Protein AF-A0A524QDT0-F1 (afdb_monomer_lite)

Sequence (179 aa):
MGIHFFDTEGRFHARPFVYARTSKRDPVTLRKLPVIDTQTRWPLRFFVRGDDYRFWGMWESDFHLFGVEGGYVHLFGTDILGRDLFSRTLYATRVSMSVAFVGVAAAFVLGAFIGGVAGYFGGWVDNFVMRLIEFIRSLPTLPLWLALSAALPRDWSSLQLYFAITLILAALGWTHLAR

Foldseek 3Di:
DEFDQAAPVRDGDPFTKAFDWDFDQDPPVRDTDIDTDSVDIWTKDAFDFADWDQDVVPDIDRTDGIATPPDGHQHPFADPVRHRPVVVVVVVVVLVVVLVVLLLVLLQVLLCVQLVVCVVVDDPSVVVLLVVLCVLVVDDPVVVLVVQLVPDDPPDDPVVSSVSSSVVSSVNSSSVRSD

pLDDT: mean 89.74, std 5.78, range [66.19, 97.12]

Secondary structure (DSSP, 8-state):
---EEE-TT--EEEEEEEEEEEEEEPTTT--EEEEEEEEEEEE-EEEEEEEEEEETTTEEEEEEEEEBTTB---TT-B-TT--BHHHHHHHHHHHHHHHHHHHHHHHHHHHHHHHHHHHHH-HHHHHHHHHHHHHHHHS-HHHHHHHHHHTS-TT--HHHHHHHHHHHHHHHHHHHH--

Structure (mmCIF, N/CA/C/O backbone):
data_AF-A0A524QDT0-F1
#
_entry.id   AF-A0A524QDT0-F1
#
loop_
_atom_site.group_PDB
_atom_site.id
_atom_site.type_symbol
_atom_site.label_atom_id
_atom_site.label_alt_id
_atom_site.label_comp_id
_atom_site.label_asym_id
_atom_site.label_entity_id
_atom_site.label_seq_id
_atom_site.pdbx_PDB_ins_code
_atom_site.Cartn_x
_atom_site.Cartn_y
_atom_site.Cartn_z
_atom_site.occupancy
_atom_site.B_iso_or_equiv
_atom_site.auth_seq_id
_atom_site.auth_comp_id
_atom_site.auth_asym_id
_atom_site.auth_atom_id
_atom_site.pdbx_PDB_model_num
ATOM 1 N N . MET A 1 1 ? 16.300 -2.647 -18.256 1.00 66.19 1 MET A N 1
ATOM 2 C CA . MET A 1 1 ? 15.536 -2.445 -19.501 1.00 66.19 1 MET A CA 1
ATOM 3 C C . MET A 1 1 ? 14.822 -1.134 -19.322 1.00 66.19 1 MET A C 1
ATOM 5 O O . MET A 1 1 ? 14.051 -1.036 -18.385 1.00 66.19 1 MET A O 1
ATOM 9 N N . GLY A 1 2 ? 15.186 -0.119 -20.089 1.00 72.75 2 GLY A N 1
ATOM 10 C CA . GLY A 1 2 ? 14.437 1.128 -20.150 1.00 72.75 2 GLY A CA 1
ATOM 11 C C . GLY A 1 2 ? 13.935 1.295 -21.572 1.00 72.75 2 GLY A C 1
ATOM 12 O O . GLY A 1 2 ? 14.527 0.742 -22.502 1.00 72.75 2 GLY A O 1
ATOM 13 N N . ILE A 1 3 ? 12.837 2.018 -21.735 1.00 84.56 3 ILE A N 1
ATOM 14 C CA . ILE A 1 3 ? 12.446 2.511 -23.050 1.00 84.56 3 ILE A CA 1
ATOM 15 C C . ILE A 1 3 ? 13.352 3.701 -23.366 1.00 84.56 3 ILE A C 1
ATOM 17 O O . ILE A 1 3 ? 13.452 4.631 -22.567 1.00 84.56 3 ILE A O 1
ATOM 21 N N . HIS A 1 4 ? 14.016 3.662 -24.517 1.00 85.69 4 HIS A N 1
ATOM 22 C CA . HIS A 1 4 ? 14.903 4.726 -24.967 1.00 85.69 4 HIS A CA 1
ATOM 23 C C . HIS A 1 4 ? 14.317 5.426 -26.194 1.00 85.69 4 HIS A C 1
ATOM 25 O O . HIS A 1 4 ? 13.801 4.784 -27.109 1.00 85.69 4 HIS A O 1
ATOM 31 N N . PHE A 1 5 ? 14.422 6.754 -26.200 1.00 86.69 5 PHE A N 1
ATOM 32 C CA . PHE A 1 5 ? 14.170 7.602 -27.371 1.00 86.69 5 PHE A CA 1
ATOM 33 C C . PHE A 1 5 ? 15.470 8.124 -27.985 1.00 86.69 5 PHE A C 1
ATOM 35 O O . PHE A 1 5 ? 15.500 8.468 -29.161 1.00 86.69 5 PHE A O 1
ATOM 42 N N . PHE A 1 6 ? 16.547 8.163 -27.199 1.00 87.69 6 PHE A N 1
ATOM 43 C CA . PHE A 1 6 ? 17.863 8.611 -27.630 1.00 87.69 6 PHE A CA 1
ATOM 44 C C . PHE A 1 6 ? 18.836 7.435 -27.658 1.00 87.69 6 PHE A C 1
ATOM 46 O O . PHE A 1 6 ? 18.882 6.623 -26.729 1.00 87.69 6 PHE A O 1
ATOM 53 N N . ASP A 1 7 ? 19.595 7.352 -28.744 1.00 84.75 7 ASP A N 1
ATOM 54 C CA . ASP A 1 7 ? 20.703 6.414 -28.912 1.00 84.75 7 ASP A CA 1
ATOM 55 C C . ASP A 1 7 ? 21.892 6.785 -28.007 1.00 84.75 7 ASP A C 1
ATOM 57 O O . ASP A 1 7 ? 21.976 7.912 -27.514 1.00 84.75 7 ASP A O 1
ATOM 61 N N . THR A 1 8 ? 22.863 5.883 -27.835 1.00 83.62 8 THR A N 1
ATOM 62 C CA . THR A 1 8 ? 24.123 6.204 -27.130 1.00 83.62 8 THR A CA 1
ATOM 63 C C . THR A 1 8 ? 24.925 7.315 -27.810 1.00 83.62 8 THR A C 1
ATOM 65 O O . THR A 1 8 ? 25.725 7.981 -27.165 1.00 83.62 8 THR A O 1
ATOM 68 N N . GLU A 1 9 ? 24.683 7.540 -29.102 1.00 84.38 9 GLU A N 1
ATOM 69 C CA . GLU A 1 9 ? 25.266 8.623 -29.904 1.00 84.38 9 GLU A CA 1
ATOM 70 C C . GLU A 1 9 ? 24.440 9.928 -29.857 1.00 84.38 9 GLU A C 1
ATOM 72 O O . GLU A 1 9 ? 24.731 10.873 -30.583 1.00 84.38 9 GLU A O 1
ATOM 77 N N . GLY A 1 10 ? 23.374 9.995 -29.048 1.00 83.00 10 GLY A N 1
ATOM 78 C CA . GLY A 1 10 ? 22.536 11.194 -28.902 1.00 83.00 10 GLY A CA 1
ATOM 79 C C . GLY A 1 10 ? 21.521 11.422 -30.029 1.00 83.00 10 GLY A C 1
ATOM 80 O O . GLY A 1 10 ? 20.816 12.430 -30.028 1.00 83.00 10 GLY A O 1
ATOM 81 N N . ARG A 1 11 ? 21.393 10.490 -30.981 1.00 86.50 11 ARG A N 1
ATOM 82 C CA . ARG A 1 11 ? 20.381 10.559 -32.047 1.00 86.50 11 ARG A CA 1
ATOM 83 C C . ARG A 1 11 ? 18.988 10.265 -31.497 1.00 86.50 11 ARG A C 1
ATOM 85 O O . ARG A 1 11 ? 18.793 9.265 -30.807 1.00 86.50 11 ARG A O 1
ATOM 92 N N . PHE A 1 12 ? 18.023 11.118 -31.831 1.00 87.94 12 PHE A N 1
ATOM 93 C CA . PHE A 1 12 ? 16.619 10.919 -31.482 1.00 87.94 12 PHE A CA 1
ATOM 94 C C . PHE A 1 12 ? 15.942 9.935 -32.442 1.00 87.94 12 PHE A C 1
ATOM 96 O O . PHE A 1 12 ? 16.078 10.037 -33.662 1.00 87.94 12 PHE A O 1
ATOM 103 N N . HIS A 1 13 ? 15.155 9.023 -31.884 1.00 87.44 13 HIS A N 1
ATOM 104 C CA . HIS A 1 13 ? 14.322 8.082 -32.613 1.00 87.44 13 HIS A CA 1
ATOM 105 C C . HIS A 1 13 ? 12.846 8.351 -32.302 1.00 87.44 13 HIS A C 1
ATOM 107 O O . HIS A 1 13 ? 12.419 8.289 -31.152 1.00 87.44 13 HIS A O 1
ATOM 113 N N . ALA A 1 14 ? 12.045 8.597 -33.344 1.00 86.50 14 ALA A N 1
ATOM 114 C CA . ALA A 1 14 ? 10.605 8.839 -33.203 1.00 86.50 14 ALA A CA 1
ATOM 115 C C . ALA A 1 14 ? 9.840 7.621 -32.653 1.00 86.50 14 ALA A C 1
ATOM 117 O O . ALA A 1 14 ? 8.796 7.772 -32.023 1.00 86.50 14 ALA A O 1
ATOM 118 N N . ARG A 1 15 ? 10.355 6.408 -32.891 1.00 87.00 15 ARG A N 1
ATOM 119 C CA . ARG A 1 15 ? 9.821 5.177 -32.303 1.00 87.00 15 ARG A CA 1
ATOM 120 C C . ARG A 1 15 ? 10.682 4.771 -31.104 1.00 87.00 15 ARG A C 1
ATOM 122 O O . ARG A 1 15 ? 11.887 4.593 -31.295 1.00 87.00 15 ARG A O 1
ATOM 129 N N . PRO A 1 16 ? 10.090 4.591 -29.909 1.00 90.00 16 PRO A N 1
ATOM 130 C CA . PRO A 1 16 ? 10.821 4.097 -28.751 1.00 90.00 16 PRO A CA 1
ATOM 131 C C . PRO A 1 16 ? 11.384 2.700 -29.015 1.00 90.00 16 PRO A C 1
ATOM 133 O O . PRO A 1 16 ? 10.783 1.906 -29.740 1.00 90.00 16 PRO A O 1
ATOM 136 N N . PHE A 1 17 ? 12.525 2.384 -28.413 1.00 88.81 17 PHE A N 1
ATOM 137 C CA . PHE A 1 17 ? 13.181 1.089 -28.581 1.00 88.81 17 PHE A CA 1
ATOM 138 C C . PHE A 1 17 ? 13.812 0.594 -27.278 1.00 88.81 17 PHE A C 1
ATOM 140 O O . PHE A 1 17 ? 14.002 1.346 -26.318 1.00 88.81 17 PHE A O 1
ATOM 147 N N . VAL A 1 18 ? 14.129 -0.698 -27.255 1.00 89.06 18 VAL A N 1
ATOM 148 C CA . VAL A 1 18 ? 14.795 -1.377 -26.143 1.00 89.06 18 VAL A CA 1
ATOM 149 C C . VAL A 1 18 ? 16.067 -2.037 -26.667 1.00 89.06 18 VAL A C 1
ATOM 151 O O . VAL A 1 18 ? 16.061 -2.687 -27.711 1.00 89.06 18 VAL A O 1
ATOM 154 N N . TYR A 1 19 ? 17.173 -1.868 -25.950 1.00 87.75 19 TYR A N 1
ATOM 155 C CA . TYR A 1 19 ? 18.424 -2.551 -26.272 1.00 87.75 19 TYR A CA 1
ATOM 156 C C . TYR A 1 19 ? 18.366 -4.031 -25.902 1.00 87.75 19 TYR A C 1
ATOM 158 O O . TYR A 1 19 ? 17.816 -4.397 -24.855 1.00 87.75 19 TYR A O 1
ATOM 166 N N . ALA A 1 20 ? 18.991 -4.873 -26.724 1.00 83.19 20 ALA A N 1
ATOM 167 C CA . ALA A 1 20 ? 19.212 -6.264 -26.365 1.00 83.19 20 ALA A CA 1
ATOM 168 C C . ALA A 1 20 ? 20.076 -6.363 -25.099 1.00 83.19 20 ALA A C 1
ATOM 170 O O . ALA A 1 20 ? 20.843 -5.463 -24.744 1.00 83.19 20 ALA A O 1
ATOM 171 N N . ARG A 1 21 ? 19.963 -7.482 -24.386 1.00 74.19 21 ARG A N 1
ATOM 172 C CA . ARG A 1 21 ? 20.839 -7.785 -23.256 1.00 74.19 21 ARG A CA 1
ATOM 173 C C . ARG A 1 21 ? 21.538 -9.100 -23.488 1.00 74.19 21 ARG A C 1
ATOM 175 O O . ARG A 1 21 ? 20.920 -10.089 -23.863 1.00 74.19 21 ARG A O 1
ATOM 182 N N . THR A 1 22 ? 22.819 -9.106 -23.162 1.00 75.62 22 THR A N 1
ATOM 183 C CA . THR A 1 22 ? 23.608 -10.324 -23.074 1.00 75.62 22 THR A CA 1
ATOM 184 C C . THR A 1 22 ? 24.008 -10.528 -21.621 1.00 75.62 22 THR A C 1
ATOM 186 O O . THR A 1 22 ? 24.174 -9.585 -20.845 1.00 75.62 22 THR A O 1
ATOM 189 N N . SER A 1 23 ? 24.126 -11.782 -21.209 1.00 77.38 23 SER A N 1
ATOM 190 C CA . SER A 1 23 ? 24.666 -12.103 -19.895 1.00 77.38 23 SER A CA 1
ATOM 191 C C . SER A 1 23 ? 26.164 -12.324 -20.050 1.00 77.38 23 SER A C 1
ATOM 193 O O . SER A 1 23 ? 26.565 -13.334 -20.624 1.00 77.38 23 SER A O 1
ATOM 195 N N . LYS A 1 24 ? 26.996 -11.437 -19.499 1.00 81.19 24 LYS A N 1
ATOM 196 C CA . LYS A 1 24 ? 28.433 -11.716 -19.359 1.00 81.19 24 LYS A CA 1
ATOM 197 C C . LYS A 1 24 ? 28.701 -12.317 -17.985 1.00 81.19 24 LYS A C 1
ATOM 199 O O . LYS A 1 24 ? 28.049 -11.958 -17.007 1.00 81.19 24 LYS A O 1
ATOM 204 N N . ARG A 1 25 ? 29.625 -13.273 -17.908 1.00 81.62 25 ARG A N 1
ATOM 205 C CA . ARG A 1 25 ? 30.132 -13.773 -16.625 1.00 81.62 25 ARG A CA 1
ATOM 206 C C . ARG A 1 25 ? 31.317 -12.919 -16.210 1.00 81.62 25 ARG A C 1
ATOM 208 O O . ARG A 1 25 ? 32.233 -12.724 -17.003 1.00 81.62 25 ARG A O 1
ATOM 215 N N . ASP A 1 26 ? 31.272 -12.417 -14.987 1.00 82.50 26 ASP A N 1
ATOM 216 C CA . ASP A 1 26 ? 32.423 -11.786 -14.355 1.00 82.50 26 ASP A CA 1
ATOM 217 C C . ASP A 1 26 ? 33.531 -12.845 -14.169 1.00 82.50 26 ASP A C 1
ATOM 219 O O . ASP A 1 26 ? 33.249 -13.911 -13.617 1.00 82.50 26 ASP A O 1
ATOM 223 N N . PRO A 1 27 ? 34.764 -12.604 -14.648 1.00 83.25 27 PRO A N 1
ATOM 224 C CA . PRO A 1 27 ? 35.850 -13.580 -14.585 1.00 83.25 27 PRO A CA 1
ATOM 225 C C . PRO A 1 27 ? 36.345 -13.865 -13.160 1.00 83.25 27 PRO A C 1
ATOM 227 O O . PRO A 1 27 ? 36.916 -14.927 -12.932 1.00 83.25 27 PRO A O 1
ATOM 230 N N . VAL A 1 28 ? 36.127 -12.952 -12.207 1.00 86.25 28 VAL A N 1
ATOM 231 C CA . VAL A 1 28 ? 36.585 -13.102 -10.817 1.00 86.25 28 VAL A CA 1
ATOM 232 C C . VAL A 1 28 ? 35.463 -13.644 -9.944 1.00 86.25 28 VAL A C 1
ATOM 234 O O . VAL A 1 28 ? 35.640 -14.624 -9.227 1.00 86.25 28 VAL A O 1
ATOM 237 N N . THR A 1 29 ? 34.282 -13.024 -10.009 1.00 84.44 29 THR A N 1
ATOM 238 C CA . THR A 1 29 ? 33.163 -13.407 -9.132 1.00 84.44 29 THR A CA 1
ATOM 239 C C . THR A 1 29 ? 32.319 -14.552 -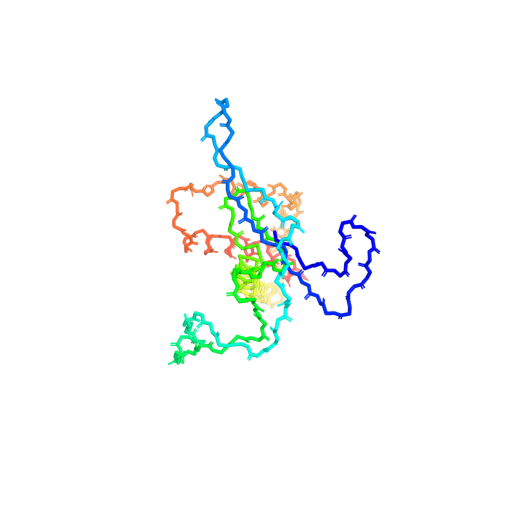9.693 1.00 84.44 29 THR A C 1
ATOM 241 O O . THR A 1 29 ? 31.453 -15.070 -8.986 1.00 84.44 29 THR A O 1
ATOM 244 N N . LEU A 1 30 ? 32.524 -14.929 -10.965 1.00 81.94 30 LEU A N 1
ATOM 245 C CA . LEU A 1 30 ? 31.729 -15.901 -11.735 1.00 81.94 30 LEU A CA 1
ATOM 246 C C . LEU A 1 30 ? 30.223 -15.589 -11.792 1.00 81.94 30 LEU A C 1
ATOM 248 O O . LEU A 1 30 ? 29.420 -16.396 -12.277 1.00 81.94 30 LEU A O 1
ATOM 252 N N . ARG A 1 31 ? 29.817 -14.396 -11.344 1.00 79.44 31 ARG A N 1
ATOM 253 C CA . ARG A 1 31 ? 28.427 -13.944 -11.367 1.00 79.44 31 ARG A CA 1
ATOM 254 C C . ARG A 1 31 ? 28.027 -13.583 -12.792 1.00 79.44 31 ARG A C 1
ATOM 256 O O . ARG A 1 31 ? 28.791 -12.984 -13.546 1.00 79.44 31 ARG A O 1
ATOM 263 N N . LYS A 1 32 ? 26.798 -13.943 -13.168 1.00 77.69 32 LYS A N 1
ATOM 264 C CA . LYS A 1 32 ? 26.177 -13.473 -14.410 1.00 77.69 32 LYS A CA 1
ATOM 265 C C . LYS A 1 32 ? 25.751 -12.020 -14.213 1.00 77.69 32 LYS A C 1
ATOM 267 O O . LYS A 1 32 ? 24.825 -11.754 -13.453 1.00 77.69 32 LYS A O 1
ATOM 272 N N . LEU A 1 33 ? 26.426 -11.100 -14.888 1.00 76.88 33 LEU A N 1
ATOM 273 C CA . LEU A 1 33 ? 26.069 -9.690 -14.911 1.00 76.88 33 LEU A CA 1
ATOM 274 C C . LEU A 1 33 ? 25.280 -9.391 -16.194 1.00 76.88 33 LEU A C 1
ATOM 276 O O . LEU A 1 33 ? 25.724 -9.755 -17.291 1.00 76.88 33 LEU A O 1
ATOM 280 N N . PRO A 1 34 ? 24.107 -8.747 -16.087 1.00 73.31 34 PRO A N 1
ATOM 281 C CA . PRO A 1 34 ? 23.353 -8.339 -17.257 1.00 73.31 34 PRO A CA 1
ATOM 282 C C . PRO A 1 34 ? 24.042 -7.137 -17.911 1.00 73.31 34 PRO A C 1
ATOM 284 O O . PRO A 1 34 ? 24.054 -6.040 -17.355 1.00 73.31 34 PRO A O 1
ATOM 287 N N . VAL A 1 35 ? 24.594 -7.335 -19.106 1.00 80.44 35 VAL A N 1
ATOM 288 C CA . VAL A 1 35 ? 25.242 -6.286 -19.897 1.00 80.44 35 VAL A CA 1
ATOM 289 C C . VAL A 1 35 ? 24.293 -5.869 -21.014 1.00 80.44 35 VAL A C 1
ATOM 291 O O . VAL A 1 35 ? 23.727 -6.707 -21.717 1.00 80.44 35 VAL A O 1
ATOM 294 N N . ILE A 1 36 ? 24.074 -4.562 -21.144 1.00 80.75 36 ILE A N 1
ATOM 295 C CA . ILE A 1 36 ? 23.264 -4.000 -22.226 1.00 80.75 36 ILE A CA 1
ATOM 296 C C . ILE A 1 36 ? 24.103 -4.049 -23.499 1.00 80.75 36 ILE A C 1
ATOM 298 O O . ILE A 1 36 ? 25.206 -3.510 -23.529 1.00 80.75 36 ILE A O 1
ATOM 302 N N . ASP A 1 37 ? 23.584 -4.720 -24.520 1.00 81.06 37 ASP A N 1
ATOM 303 C CA . ASP A 1 37 ? 24.160 -4.697 -25.854 1.00 81.06 37 ASP A CA 1
ATOM 304 C C . ASP A 1 37 ? 23.560 -3.519 -26.626 1.00 81.06 37 ASP A C 1
ATOM 306 O O . ASP A 1 37 ? 22.381 -3.518 -26.980 1.00 81.06 37 ASP A O 1
ATOM 310 N N . THR A 1 38 ? 24.376 -2.491 -26.851 1.00 81.44 38 THR A N 1
ATOM 311 C CA . THR A 1 38 ? 23.973 -1.267 -27.552 1.00 81.44 38 THR A CA 1
ATOM 312 C C . THR A 1 38 ? 23.942 -1.434 -29.072 1.00 81.44 38 THR A C 1
ATOM 314 O O . THR A 1 38 ? 23.423 -0.562 -29.770 1.00 81.44 38 THR A O 1
ATOM 317 N N . GLN A 1 39 ? 24.456 -2.551 -29.601 1.00 80.94 39 GLN A N 1
ATOM 318 C CA . GLN A 1 39 ? 24.489 -2.814 -31.041 1.00 80.94 39 GLN A CA 1
ATOM 319 C C . GLN A 1 39 ? 23.114 -3.228 -31.566 1.00 80.94 39 GLN A C 1
ATOM 321 O O . GLN A 1 39 ? 22.703 -2.799 -32.643 1.00 80.94 39 GLN A O 1
ATOM 326 N N . THR A 1 40 ? 22.374 -4.010 -30.779 1.00 82.50 40 THR A N 1
ATOM 327 C CA . THR A 1 40 ? 21.078 -4.551 -31.188 1.00 82.50 40 THR A CA 1
ATOM 328 C C . THR A 1 40 ? 19.935 -3.777 -30.537 1.00 82.50 40 THR A C 1
ATOM 330 O O . THR A 1 40 ? 19.798 -3.738 -29.311 1.00 82.50 40 THR A O 1
ATOM 333 N N . ARG A 1 41 ? 19.079 -3.176 -31.368 1.00 85.88 41 ARG A N 1
ATOM 334 C CA . ARG A 1 41 ? 17.927 -2.373 -30.939 1.00 85.88 41 ARG A CA 1
ATOM 335 C C . ARG A 1 41 ? 16.636 -3.012 -31.410 1.00 85.88 41 ARG A C 1
ATOM 337 O O . ARG A 1 41 ? 16.446 -3.226 -32.603 1.00 85.88 41 ARG A O 1
ATOM 344 N N . TRP A 1 42 ? 15.727 -3.236 -30.475 1.00 88.50 42 TRP A N 1
ATOM 345 C CA . TRP A 1 42 ? 14.404 -3.763 -30.756 1.00 88.50 42 TRP A CA 1
ATOM 346 C C . TRP A 1 42 ? 13.385 -2.624 -30.675 1.00 88.50 42 TRP A C 1
ATOM 348 O O . TRP A 1 42 ? 13.172 -2.081 -29.585 1.00 88.50 42 TRP A O 1
ATOM 358 N N . PRO A 1 43 ? 12.777 -2.205 -31.800 1.00 89.69 43 PRO A N 1
ATOM 359 C CA . PRO A 1 43 ? 11.772 -1.153 -31.776 1.00 89.69 43 PRO A CA 1
ATOM 360 C C . PRO A 1 43 ? 10.522 -1.635 -31.037 1.00 89.69 43 PRO A C 1
ATOM 362 O O . PRO A 1 43 ? 10.070 -2.764 -31.237 1.00 89.69 43 PRO A O 1
ATOM 365 N N . LEU A 1 44 ? 9.946 -0.762 -30.211 1.00 90.56 44 LEU A N 1
ATOM 366 C CA . LEU A 1 44 ? 8.675 -1.017 -29.548 1.00 90.56 44 LEU A CA 1
ATOM 367 C C . LEU A 1 44 ? 7.572 -1.075 -30.608 1.00 90.56 44 LEU A C 1
ATOM 369 O O . LEU A 1 44 ? 7.393 -0.140 -31.395 1.00 90.56 44 LEU A O 1
ATOM 373 N N . ARG A 1 45 ? 6.826 -2.175 -30.624 1.00 90.81 45 ARG A N 1
ATOM 374 C CA . ARG A 1 45 ? 5.656 -2.357 -31.480 1.00 90.81 45 ARG A CA 1
ATOM 375 C C . ARG A 1 45 ? 4.409 -2.358 -30.620 1.00 90.81 45 ARG A C 1
ATOM 377 O O . ARG A 1 45 ? 4.428 -2.891 -29.515 1.00 90.81 45 ARG A O 1
ATOM 384 N N . PHE A 1 46 ? 3.342 -1.765 -31.138 1.00 90.38 46 PHE A N 1
ATOM 385 C CA . PHE A 1 46 ? 2.029 -1.795 -30.506 1.00 90.38 46 PHE A CA 1
ATOM 386 C C . PHE A 1 46 ? 1.203 -2.951 -31.065 1.00 90.38 46 PHE A C 1
ATOM 388 O O . PHE A 1 46 ? 1.387 -3.318 -32.225 1.00 90.38 46 PHE A O 1
ATOM 395 N N . PHE A 1 47 ? 0.288 -3.477 -30.251 1.00 90.75 47 PHE A N 1
ATOM 396 C CA . PHE A 1 47 ? -0.672 -4.514 -30.640 1.00 90.75 47 PHE A CA 1
ATOM 397 C C . PHE A 1 47 ? 0.003 -5.775 -31.198 1.00 90.75 47 PHE A C 1
ATOM 399 O O . PHE A 1 47 ? -0.291 -6.229 -32.304 1.00 90.75 47 PHE A O 1
ATOM 406 N N . VAL A 1 48 ? 0.952 -6.319 -30.436 1.00 90.69 48 VAL A N 1
ATOM 407 C CA . VAL A 1 48 ? 1.698 -7.524 -30.815 1.00 90.69 48 VAL A CA 1
ATOM 408 C C . VAL A 1 48 ? 1.058 -8.770 -30.218 1.00 90.69 48 VAL A C 1
ATOM 410 O O . VAL A 1 48 ? 0.464 -8.718 -29.144 1.00 90.69 48 VAL A O 1
ATOM 413 N N . ARG A 1 49 ? 1.213 -9.902 -30.903 1.00 88.75 49 ARG A N 1
ATOM 414 C CA . ARG A 1 49 ? 0.943 -11.220 -30.323 1.00 88.75 49 ARG A CA 1
ATOM 415 C C . ARG A 1 49 ? 2.219 -11.752 -29.686 1.00 88.75 49 ARG A C 1
ATOM 417 O O . ARG A 1 49 ? 3.291 -11.602 -30.271 1.00 88.75 49 ARG A O 1
ATOM 424 N N . GLY A 1 50 ? 2.105 -12.294 -28.484 1.00 86.00 50 GLY A N 1
ATOM 425 C CA . GLY A 1 50 ? 3.235 -12.724 -27.665 1.00 86.00 50 GLY A CA 1
ATOM 426 C C . GLY A 1 50 ? 2.838 -13.868 -26.746 1.00 86.00 50 GLY A C 1
ATOM 427 O O . GLY A 1 50 ? 2.011 -14.690 -27.120 1.00 86.00 50 GLY A O 1
ATOM 428 N N . ASP A 1 51 ? 3.426 -13.911 -25.552 1.00 86.75 51 ASP A N 1
ATOM 429 C CA . ASP A 1 51 ? 3.176 -14.988 -24.593 1.00 86.75 51 ASP A CA 1
ATOM 430 C C . ASP A 1 51 ? 1.712 -15.026 -24.132 1.00 86.75 51 ASP A C 1
ATOM 432 O O . ASP A 1 51 ? 1.100 -13.980 -23.891 1.00 86.75 51 ASP A O 1
ATOM 436 N N . ASP A 1 52 ? 1.168 -16.227 -23.951 1.00 89.94 52 ASP A N 1
ATOM 437 C CA . ASP A 1 52 ? -0.196 -16.402 -23.461 1.00 89.94 52 ASP A CA 1
ATOM 438 C C . ASP A 1 52 ? -0.337 -15.878 -22.030 1.00 89.94 52 ASP A C 1
ATOM 440 O O . ASP A 1 52 ? 0.479 -16.148 -21.140 1.00 89.94 52 ASP A O 1
ATOM 444 N N . TYR A 1 53 ? -1.417 -15.146 -21.778 1.00 88.75 53 TYR A N 1
ATOM 445 C CA . TYR A 1 53 ? -1.781 -14.714 -20.440 1.00 88.75 53 TYR A CA 1
ATOM 446 C C . TYR A 1 53 ? -3.279 -14.849 -20.202 1.00 88.75 53 TYR A C 1
ATOM 448 O O . TYR A 1 53 ? -4.116 -14.799 -21.104 1.00 88.75 53 TYR A O 1
ATOM 456 N N . ARG A 1 54 ? -3.637 -14.997 -18.927 1.00 90.12 54 ARG A N 1
ATOM 457 C CA . ARG A 1 54 ? -5.030 -15.117 -18.516 1.00 90.12 54 ARG A CA 1
ATOM 458 C C . ARG A 1 54 ? -5.587 -13.737 -18.194 1.00 90.12 54 ARG A C 1
ATOM 460 O O . ARG A 1 54 ? -5.347 -13.196 -17.112 1.00 90.12 54 ARG A O 1
ATOM 467 N N . PHE A 1 55 ? -6.339 -13.156 -19.120 1.00 86.38 55 PHE A N 1
ATOM 468 C CA . PHE A 1 55 ? -6.992 -11.875 -18.893 1.00 86.38 55 PHE A CA 1
ATOM 469 C C . PHE A 1 55 ? -8.110 -12.059 -17.859 1.00 86.38 55 PHE A C 1
ATOM 471 O O . PHE A 1 55 ? -9.021 -12.875 -18.025 1.00 86.38 55 PHE A O 1
ATOM 478 N N . TRP A 1 56 ? -8.003 -11.329 -16.745 1.00 82.25 56 TRP A N 1
ATOM 479 C CA . TRP A 1 56 ? -8.962 -11.357 -15.629 1.00 82.25 56 TRP A CA 1
ATOM 480 C C . TRP A 1 56 ? -9.231 -12.747 -15.029 1.00 82.25 56 TRP A C 1
ATOM 482 O O . TRP A 1 56 ? -10.221 -12.949 -14.333 1.00 82.25 56 TRP A O 1
ATOM 492 N N . GLY A 1 57 ? -8.365 -13.730 -15.280 1.00 85.75 57 GLY A N 1
ATOM 493 C CA . GLY A 1 57 ? -8.631 -15.099 -14.845 1.00 85.75 57 GLY A CA 1
ATOM 494 C C . GLY A 1 57 ? -9.780 -15.783 -15.602 1.00 85.75 57 GLY A C 1
ATOM 495 O O . GLY A 1 57 ? -10.166 -16.882 -15.214 1.00 85.75 57 GLY A O 1
ATOM 496 N N . MET A 1 58 ? -10.323 -15.199 -16.672 1.00 90.75 58 MET A N 1
ATOM 497 C CA . MET A 1 58 ? -11.512 -15.733 -17.350 1.00 90.75 58 MET A CA 1
ATOM 498 C C . MET A 1 58 ? -11.218 -16.279 -18.745 1.00 90.75 58 MET A C 1
ATOM 500 O O . MET A 1 58 ? -11.701 -17.358 -19.069 1.00 90.75 58 MET A O 1
ATOM 504 N N . TRP A 1 59 ? -10.399 -15.589 -19.538 1.00 93.62 59 TRP A N 1
ATOM 505 C CA . TRP A 1 59 ? -10.039 -16.027 -20.887 1.00 93.62 59 TRP A CA 1
ATOM 506 C C . TRP A 1 59 ? -8.531 -15.961 -21.119 1.00 93.62 59 TRP A C 1
ATOM 508 O O . TRP A 1 59 ? -7.835 -15.117 -20.550 1.00 93.62 59 TRP A O 1
ATOM 518 N N . GLU A 1 60 ? -8.035 -16.882 -21.940 1.00 92.25 60 GLU A N 1
ATOM 519 C CA . GLU A 1 60 ? -6.665 -16.866 -22.447 1.00 92.25 60 GLU A CA 1
ATOM 520 C C . GLU A 1 60 ? -6.585 -15.879 -23.613 1.00 92.25 60 GLU A C 1
ATOM 522 O O . GLU A 1 60 ? -7.485 -15.803 -24.452 1.00 92.25 60 GLU A O 1
ATOM 527 N N . SER A 1 61 ? -5.545 -15.056 -23.605 1.00 91.12 61 SER A N 1
ATOM 528 C CA . SER A 1 61 ? -5.282 -14.035 -24.610 1.00 91.12 61 SER A CA 1
ATOM 529 C C . SER A 1 61 ? -3.782 -13.995 -24.865 1.00 91.12 61 SER A C 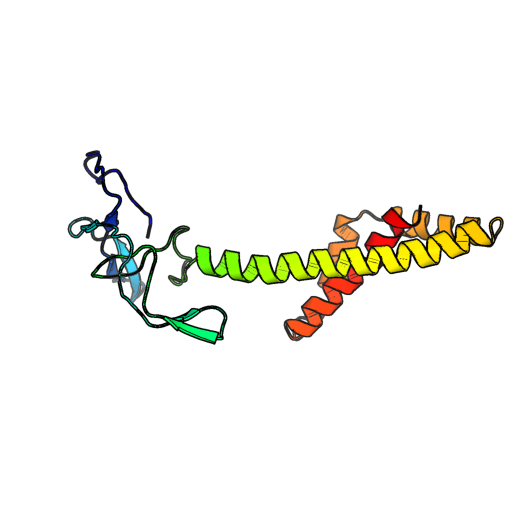1
ATOM 531 O O . SER A 1 61 ? -2.993 -14.049 -23.927 1.00 91.12 61 SER A O 1
ATOM 533 N N . ASP A 1 62 ? -3.398 -13.855 -26.125 1.00 91.25 62 ASP A N 1
ATOM 534 C CA . ASP A 1 62 ? -2.018 -13.689 -26.591 1.00 91.25 62 ASP A CA 1
ATOM 535 C C . ASP A 1 62 ? -1.731 -12.234 -27.003 1.00 91.25 62 ASP A C 1
ATOM 537 O O . ASP A 1 62 ? -0.640 -11.894 -27.463 1.00 91.25 62 ASP A O 1
ATOM 541 N N . PHE A 1 63 ? -2.730 -11.355 -26.877 1.00 90.19 63 PHE A N 1
ATOM 542 C CA . PHE A 1 63 ? -2.682 -9.995 -27.392 1.00 90.19 63 PHE A CA 1
ATOM 543 C C . PHE A 1 63 ? -2.087 -9.014 -26.380 1.00 90.19 63 PHE A C 1
ATOM 545 O O . PHE A 1 63 ? -2.682 -8.750 -25.330 1.00 90.19 63 PHE A O 1
ATOM 552 N N . HIS A 1 64 ? -0.951 -8.408 -26.723 1.00 89.19 64 HIS A N 1
ATOM 553 C CA . HIS A 1 64 ? -0.231 -7.441 -25.894 1.00 89.19 64 HIS A CA 1
ATOM 554 C C . HIS A 1 64 ? -0.286 -6.039 -26.498 1.00 89.19 64 HIS A C 1
ATOM 556 O O . HIS A 1 64 ? -0.062 -5.836 -27.693 1.00 89.19 64 HIS A O 1
ATOM 562 N N . LEU A 1 65 ? -0.529 -5.034 -25.650 1.00 89.31 65 LEU A N 1
ATOM 563 C CA . LEU A 1 65 ? -0.610 -3.635 -26.085 1.00 89.31 65 LEU A CA 1
ATOM 564 C C . LEU A 1 65 ? 0.713 -3.139 -26.677 1.00 89.31 65 LEU A C 1
ATOM 566 O O . LEU A 1 65 ? 0.704 -2.372 -27.636 1.00 89.31 65 LEU A O 1
ATOM 570 N N . PHE A 1 66 ? 1.838 -3.568 -26.111 1.00 89.94 66 PHE A N 1
ATOM 571 C CA . PHE A 1 66 ? 3.171 -3.241 -26.592 1.00 89.94 66 PHE A CA 1
ATOM 572 C C . PHE A 1 66 ? 4.130 -4.402 -26.339 1.00 89.94 66 PHE A C 1
ATOM 574 O O . PHE A 1 66 ? 4.027 -5.096 -25.330 1.00 89.94 66 PHE A O 1
ATOM 581 N N . GLY A 1 67 ? 5.093 -4.585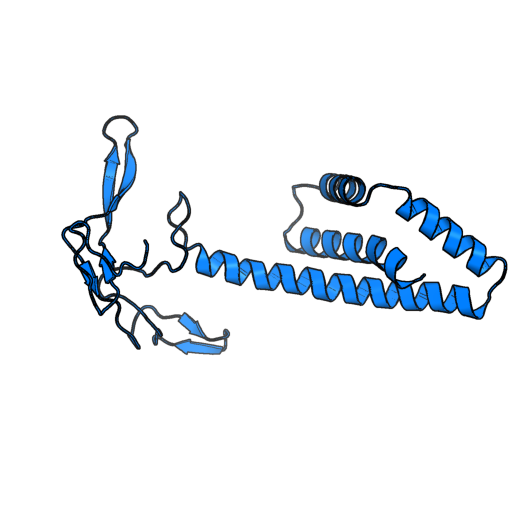 -27.236 1.00 89.31 67 GLY A N 1
ATOM 582 C CA . GLY A 1 67 ? 6.145 -5.580 -27.081 1.00 89.31 67 GLY A CA 1
ATOM 583 C C . GLY A 1 67 ? 7.266 -5.404 -28.097 1.00 89.31 67 GLY A C 1
ATOM 584 O O . GLY A 1 67 ? 7.267 -4.473 -28.907 1.00 89.31 67 GLY A O 1
ATOM 585 N N . VAL A 1 68 ? 8.250 -6.290 -28.014 1.00 89.25 68 VAL A N 1
ATOM 586 C CA . VAL A 1 68 ? 9.440 -6.306 -28.870 1.00 89.25 68 VAL A CA 1
ATOM 587 C C . VAL A 1 68 ? 9.655 -7.724 -29.398 1.00 89.25 68 VAL A C 1
ATOM 589 O O . VAL A 1 68 ? 9.283 -8.683 -28.735 1.00 89.25 68 VAL A O 1
ATOM 592 N N . GLU A 1 69 ? 10.246 -7.872 -30.585 1.00 83.50 69 GLU A N 1
ATOM 593 C CA . GLU A 1 69 ? 10.393 -9.194 -31.230 1.00 83.50 69 GLU A CA 1
ATOM 594 C C . GLU A 1 69 ? 11.355 -10.148 -30.496 1.00 83.50 69 GLU A C 1
ATOM 596 O O . GLU A 1 69 ? 11.238 -11.357 -30.652 1.00 83.50 69 GLU A O 1
ATOM 601 N N . GLY A 1 70 ? 12.307 -9.632 -29.711 1.00 79.56 70 GLY A N 1
ATOM 602 C CA . GLY A 1 70 ? 13.393 -10.433 -29.131 1.00 79.56 70 GLY A CA 1
ATOM 603 C C . GLY A 1 70 ? 13.676 -10.148 -27.663 1.00 79.56 70 GLY A C 1
ATOM 604 O O . GLY A 1 70 ? 14.838 -10.057 -27.263 1.00 79.56 70 GLY A O 1
ATOM 605 N N . GLY A 1 71 ? 12.631 -9.974 -26.853 1.00 82.25 71 GLY A N 1
ATOM 606 C CA . GLY A 1 71 ? 12.772 -9.794 -25.411 1.00 82.25 71 GLY A CA 1
ATOM 607 C C . GLY A 1 71 ? 11.512 -9.271 -24.728 1.00 82.25 71 GLY A C 1
ATOM 608 O O . GLY A 1 71 ? 10.427 -9.267 -25.297 1.00 82.25 71 GLY A O 1
ATOM 609 N N . TYR A 1 72 ? 11.684 -8.787 -23.500 1.00 83.88 72 TYR A N 1
ATOM 610 C CA . TYR A 1 72 ? 10.612 -8.212 -22.688 1.00 83.88 72 TYR A CA 1
ATOM 611 C C . TYR A 1 72 ? 10.723 -6.689 -22.609 1.00 83.88 72 TYR A C 1
ATOM 613 O O . TYR A 1 72 ? 11.792 -6.108 -22.793 1.00 83.88 72 TYR A O 1
ATOM 621 N N . VAL A 1 73 ? 9.614 -6.024 -22.301 1.00 88.12 73 VAL A N 1
ATOM 622 C CA . VAL A 1 73 ? 9.594 -4.583 -22.035 1.00 88.12 73 VAL A CA 1
ATOM 623 C C . VAL A 1 73 ? 9.347 -4.378 -20.547 1.00 88.12 73 VAL A C 1
ATOM 625 O O . VAL A 1 73 ? 8.285 -4.720 -20.041 1.00 88.12 73 VAL A O 1
ATOM 628 N N . HIS A 1 74 ? 10.320 -3.794 -19.847 1.00 88.44 74 HIS A N 1
ATOM 629 C CA . HIS A 1 74 ? 10.191 -3.460 -18.426 1.00 88.44 74 HIS A CA 1
ATOM 630 C C . HIS A 1 74 ? 10.003 -1.954 -18.260 1.00 88.44 74 HIS A C 1
ATOM 632 O O . HIS A 1 74 ? 10.975 -1.201 -18.317 1.00 88.44 74 HIS A O 1
ATOM 638 N N . LEU A 1 75 ? 8.759 -1.512 -18.056 1.00 87.75 75 LEU A N 1
ATOM 639 C CA . LEU A 1 75 ? 8.405 -0.086 -18.002 1.00 87.75 75 LEU A CA 1
ATOM 640 C C . LEU A 1 75 ? 9.152 0.668 -16.897 1.00 87.75 75 LEU A C 1
ATOM 642 O O . LEU A 1 75 ? 9.712 1.732 -17.139 1.00 87.75 75 LEU A O 1
ATOM 646 N N . PHE A 1 76 ? 9.189 0.097 -15.691 1.00 90.12 76 PHE A N 1
ATOM 647 C CA . PHE A 1 76 ? 9.920 0.654 -14.544 1.00 90.12 76 PHE A CA 1
ATOM 648 C C . PHE A 1 76 ? 11.308 0.022 -14.381 1.00 90.12 76 PHE A C 1
ATOM 650 O O . PHE A 1 76 ? 11.975 0.220 -13.369 1.00 90.12 76 PHE A O 1
ATOM 657 N N . GLY A 1 77 ? 11.751 -0.759 -15.367 1.00 88.38 77 GLY A N 1
ATOM 658 C CA . GLY A 1 77 ? 12.959 -1.560 -15.267 1.00 88.38 77 GLY A CA 1
ATOM 659 C C . GLY A 1 77 ? 12.805 -2.786 -14.368 1.00 88.38 77 GLY A C 1
ATOM 660 O O . GLY A 1 77 ? 11.705 -3.267 -14.092 1.00 88.38 77 GLY A O 1
ATOM 661 N N . THR A 1 78 ? 13.948 -3.327 -13.956 1.00 89.00 78 THR A N 1
ATOM 662 C CA . THR A 1 78 ? 14.039 -4.588 -13.216 1.00 89.00 78 THR A CA 1
ATOM 663 C C . THR A 1 78 ? 14.784 -4.410 -11.906 1.00 89.00 78 THR A C 1
ATOM 665 O O . THR A 1 78 ? 15.654 -3.545 -11.808 1.00 89.00 78 THR A O 1
ATOM 668 N N . ASP A 1 79 ? 14.514 -5.280 -10.936 1.00 88.88 79 ASP A N 1
ATOM 669 C CA . ASP A 1 79 ? 15.342 -5.386 -9.734 1.00 88.88 79 ASP A CA 1
ATOM 670 C C . ASP A 1 79 ? 16.707 -6.056 -10.009 1.00 88.88 79 ASP A C 1
ATOM 672 O O . ASP A 1 79 ? 17.035 -6.431 -11.141 1.00 88.88 79 ASP A O 1
ATOM 676 N N . ILE A 1 80 ? 17.509 -6.225 -8.951 1.00 82.06 80 ILE A N 1
ATOM 677 C CA . ILE A 1 80 ? 18.823 -6.891 -8.994 1.00 82.06 80 ILE A CA 1
ATOM 678 C C . ILE A 1 80 ? 18.766 -8.352 -9.473 1.00 82.06 80 ILE A C 1
ATOM 680 O O . ILE A 1 80 ? 19.779 -8.886 -9.918 1.00 82.06 80 ILE A O 1
ATOM 684 N N . LEU A 1 81 ? 17.600 -8.999 -9.390 1.00 83.19 81 LEU A N 1
ATOM 685 C CA . LEU A 1 81 ? 17.362 -10.371 -9.839 1.00 83.19 81 LEU A CA 1
ATOM 686 C C . LEU A 1 81 ? 16.746 -10.418 -11.247 1.00 83.19 81 LEU A C 1
ATOM 688 O O . LEU A 1 81 ? 16.465 -11.504 -11.746 1.00 83.19 81 LEU A O 1
ATOM 692 N N . GLY A 1 82 ? 16.533 -9.267 -11.892 1.00 82.50 82 GLY A N 1
ATOM 693 C CA . GLY A 1 82 ? 15.930 -9.179 -13.220 1.00 82.50 82 GLY A CA 1
ATOM 694 C C . GLY A 1 82 ? 14.402 -9.270 -13.231 1.00 82.50 82 GLY A C 1
ATOM 695 O O . GLY A 1 82 ? 13.826 -9.461 -14.295 1.00 82.50 82 GLY A O 1
ATOM 696 N N . ARG A 1 83 ? 13.726 -9.136 -12.083 1.00 88.06 83 ARG A N 1
ATOM 697 C CA . ARG A 1 83 ? 12.256 -9.187 -12.003 1.00 88.06 83 ARG A CA 1
ATOM 698 C C . ARG A 1 83 ? 11.648 -7.842 -12.385 1.00 88.06 83 ARG A C 1
ATOM 700 O O . ARG A 1 83 ? 12.165 -6.806 -11.973 1.00 88.06 83 ARG A O 1
ATOM 707 N N . ASP A 1 84 ? 10.529 -7.866 -13.101 1.00 91.31 84 ASP A N 1
ATOM 708 C CA . ASP A 1 84 ? 9.823 -6.664 -13.552 1.00 91.31 84 ASP A CA 1
ATOM 709 C C . ASP A 1 84 ? 9.284 -5.830 -12.376 1.00 91.31 84 ASP A C 1
ATOM 711 O O . ASP A 1 84 ? 8.488 -6.310 -11.564 1.00 91.31 84 ASP A O 1
ATOM 715 N N . LEU A 1 85 ? 9.717 -4.571 -12.275 1.00 93.06 85 LEU A N 1
ATOM 716 C CA . LEU A 1 85 ? 9.300 -3.681 -11.189 1.00 93.06 85 LEU A CA 1
ATOM 717 C C . LEU A 1 85 ? 7.871 -3.172 -11.375 1.00 93.06 85 LEU A C 1
ATOM 719 O O . LEU A 1 85 ? 7.151 -3.020 -10.392 1.00 93.06 85 LEU A O 1
ATOM 723 N N . PHE A 1 86 ? 7.445 -2.938 -12.616 1.00 92.50 86 PHE A N 1
ATOM 724 C CA . PHE A 1 86 ? 6.117 -2.404 -12.908 1.00 92.50 86 PHE A CA 1
ATOM 725 C C . PHE A 1 86 ? 5.010 -3.360 -12.444 1.00 92.50 86 PHE A C 1
ATOM 727 O O . PHE A 1 86 ? 4.149 -2.983 -11.648 1.00 92.50 86 PHE A O 1
ATOM 734 N N . SER A 1 87 ? 5.093 -4.623 -12.855 1.00 90.38 87 SER A N 1
ATOM 735 C CA . SER A 1 87 ? 4.154 -5.678 -12.476 1.00 90.38 87 SER A CA 1
ATOM 736 C C . SER A 1 87 ? 4.137 -5.879 -10.965 1.00 90.38 87 SER A C 1
ATOM 738 O O . SER A 1 87 ? 3.069 -5.948 -10.3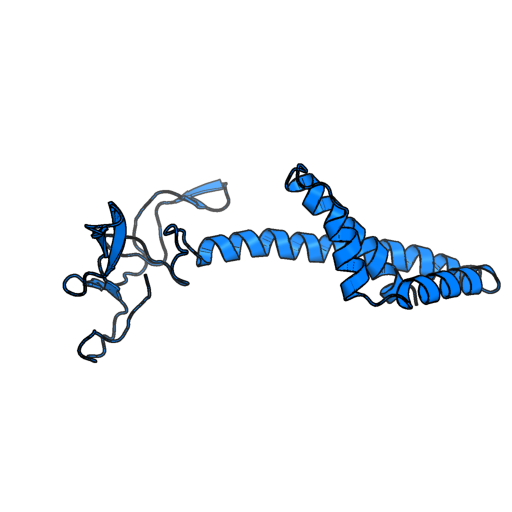62 1.00 90.38 87 SER A O 1
ATOM 740 N N . ARG A 1 88 ? 5.308 -5.911 -10.316 1.00 92.44 88 ARG A N 1
ATOM 741 C CA . ARG A 1 88 ? 5.393 -6.050 -8.854 1.00 92.44 88 ARG A CA 1
ATOM 742 C C . ARG A 1 88 ? 4.706 -4.904 -8.121 1.00 92.44 88 ARG A C 1
ATOM 744 O O . ARG A 1 88 ? 4.001 -5.163 -7.148 1.00 92.44 88 ARG A O 1
ATOM 751 N N . THR A 1 89 ? 4.883 -3.670 -8.587 1.00 94.62 89 THR A N 1
ATOM 752 C CA . THR A 1 89 ? 4.211 -2.504 -8.010 1.00 94.62 89 THR A CA 1
ATOM 753 C C . THR A 1 89 ? 2.701 -2.601 -8.190 1.00 94.62 89 THR A C 1
ATOM 755 O O . THR A 1 89 ? 1.988 -2.449 -7.207 1.00 94.62 89 THR A O 1
ATOM 758 N N . LEU A 1 90 ? 2.204 -2.949 -9.383 1.00 93.06 90 LEU A N 1
ATOM 759 C CA . LEU A 1 90 ? 0.764 -3.132 -9.615 1.00 93.06 90 LEU A CA 1
ATOM 760 C C . LEU A 1 90 ? 0.150 -4.203 -8.702 1.00 93.06 90 LEU A C 1
ATOM 762 O O . LEU A 1 90 ? -0.904 -3.987 -8.100 1.00 93.06 90 LEU A O 1
ATOM 766 N N . TYR A 1 91 ? 0.825 -5.346 -8.553 1.00 91.38 91 TYR A N 1
ATOM 767 C CA . TYR A 1 91 ? 0.384 -6.395 -7.634 1.00 91.38 91 TYR A CA 1
ATOM 768 C C . TYR A 1 91 ? 0.403 -5.926 -6.173 1.00 91.38 91 TYR A C 1
ATOM 770 O O . TYR A 1 91 ? -0.533 -6.221 -5.426 1.00 91.38 91 TYR A O 1
ATOM 778 N N . ALA A 1 92 ? 1.420 -5.162 -5.766 1.00 92.19 92 ALA A N 1
ATOM 779 C CA . ALA A 1 92 ? 1.490 -4.582 -4.428 1.00 92.19 92 ALA A CA 1
ATOM 780 C C . ALA A 1 92 ? 0.365 -3.562 -4.186 1.00 92.19 92 ALA A C 1
ATOM 782 O O . ALA A 1 92 ? -0.257 -3.593 -3.126 1.00 92.19 92 ALA A O 1
ATOM 783 N N . THR A 1 93 ? 0.033 -2.724 -5.177 1.00 95.12 93 THR A N 1
ATOM 784 C CA . THR A 1 93 ? -1.052 -1.736 -5.091 1.00 95.12 93 THR A CA 1
ATOM 785 C C . THR A 1 93 ? -2.386 -2.387 -4.749 1.00 95.12 93 THR A C 1
ATOM 787 O O . THR A 1 93 ? -3.098 -1.872 -3.891 1.00 95.12 93 THR A O 1
ATOM 790 N N . ARG A 1 94 ? -2.714 -3.543 -5.343 1.00 92.44 94 ARG A N 1
ATOM 791 C CA . ARG A 1 94 ? -3.945 -4.284 -5.015 1.00 92.44 94 ARG A CA 1
ATOM 792 C C . ARG A 1 94 ? -4.023 -4.616 -3.523 1.00 92.44 94 ARG A C 1
ATOM 794 O O . ARG A 1 94 ? -5.056 -4.387 -2.895 1.00 92.44 94 ARG A O 1
ATOM 801 N N . VAL A 1 95 ? -2.931 -5.130 -2.955 1.00 91.56 95 VAL A N 1
ATOM 802 C CA . VAL A 1 95 ? -2.867 -5.472 -1.528 1.00 91.56 95 VAL A CA 1
ATOM 803 C C . VAL A 1 95 ? -2.939 -4.201 -0.679 1.00 91.56 95 VAL A C 1
ATOM 805 O O . VAL A 1 95 ? -3.791 -4.119 0.202 1.00 91.56 95 VAL A O 1
ATOM 808 N N . SER A 1 96 ? -2.141 -3.175 -0.982 1.00 93.81 96 SER A N 1
ATOM 809 C CA . SER A 1 96 ? -2.127 -1.908 -0.237 1.00 93.81 96 SER A CA 1
ATOM 810 C C . SER A 1 96 ? -3.484 -1.199 -0.232 1.00 93.81 96 SER A C 1
ATOM 812 O O . SER A 1 96 ? -3.938 -0.767 0.825 1.00 93.81 96 SER A O 1
ATOM 814 N N . MET A 1 97 ? -4.165 -1.126 -1.382 1.00 95.31 97 MET A N 1
ATOM 815 C CA . MET A 1 97 ? -5.507 -0.544 -1.468 1.00 95.31 97 MET A CA 1
ATOM 816 C C . MET A 1 97 ? -6.517 -1.345 -0.651 1.00 95.31 97 MET A C 1
ATOM 818 O O . MET A 1 97 ? -7.340 -0.751 0.039 1.00 95.31 97 MET A O 1
ATOM 822 N N . SER A 1 98 ? -6.442 -2.680 -0.682 1.00 95.50 98 SER A N 1
ATOM 823 C CA . SER A 1 98 ? -7.351 -3.516 0.106 1.00 95.50 98 SER A CA 1
ATOM 824 C C . SER A 1 98 ? -7.147 -3.349 1.617 1.00 95.50 98 SER A C 1
ATOM 826 O O . SER A 1 98 ? -8.132 -3.253 2.341 1.00 95.50 98 SER A O 1
ATOM 828 N N . VAL A 1 99 ? -5.900 -3.251 2.098 1.00 94.69 99 VAL A N 1
ATOM 829 C CA . VAL A 1 99 ? -5.594 -2.990 3.518 1.00 94.69 99 VAL A CA 1
ATOM 830 C C . VAL A 1 99 ? -6.147 -1.629 3.940 1.00 94.69 99 VAL A C 1
ATOM 832 O O . VAL A 1 99 ? -6.821 -1.527 4.962 1.00 94.69 99 VAL A O 1
ATOM 835 N N . ALA A 1 100 ? -5.891 -0.587 3.144 1.00 93.31 100 ALA A N 1
ATOM 836 C CA . ALA A 1 100 ? -6.357 0.762 3.444 1.00 93.31 100 ALA A CA 1
ATOM 837 C C . ALA A 1 100 ? -7.890 0.835 3.474 1.00 93.31 100 ALA A C 1
ATOM 839 O O . ALA A 1 100 ? -8.463 1.353 4.428 1.00 93.31 100 ALA A O 1
ATOM 840 N N . PHE A 1 101 ? -8.557 0.273 2.463 1.00 96.50 101 PHE A N 1
ATOM 841 C CA . PHE A 1 101 ? -10.013 0.301 2.366 1.00 96.50 101 PHE A CA 1
ATOM 842 C C . PHE A 1 101 ? -10.682 -0.455 3.519 1.00 96.50 101 PHE A C 1
ATOM 844 O O . PHE A 1 101 ? -11.523 0.110 4.216 1.00 96.50 101 PHE A O 1
ATOM 851 N N . VAL A 1 102 ? -10.284 -1.710 3.761 1.00 96.81 102 VAL A N 1
ATOM 852 C CA . VAL A 1 102 ? -10.877 -2.532 4.827 1.00 96.81 102 VAL A CA 1
ATOM 853 C C . VAL A 1 102 ? -10.551 -1.953 6.204 1.00 96.81 102 VAL A C 1
ATOM 855 O O . VAL A 1 102 ? -11.431 -1.888 7.059 1.00 96.81 102 VAL A O 1
ATOM 858 N N . GLY A 1 103 ? -9.320 -1.477 6.413 1.00 95.88 103 GLY A N 1
ATOM 859 C CA . GLY A 1 103 ? -8.895 -0.876 7.676 1.00 95.88 103 GLY A CA 1
ATOM 860 C C . GLY A 1 103 ? -9.672 0.395 8.010 1.00 95.88 103 GLY A C 1
ATOM 861 O O . GLY A 1 103 ? -10.150 0.538 9.133 1.00 95.88 103 GLY A O 1
ATOM 862 N N . VAL A 1 104 ? -9.864 1.292 7.035 1.00 95.19 104 VAL A N 1
ATOM 863 C CA . VAL A 1 104 ? -10.655 2.520 7.220 1.00 95.19 104 VAL A CA 1
ATOM 864 C C . VAL A 1 104 ? -12.135 2.205 7.417 1.00 95.19 104 VAL A C 1
ATOM 866 O O . VAL A 1 104 ? -12.755 2.786 8.302 1.00 95.19 104 VAL A O 1
ATOM 869 N N . ALA A 1 105 ? -12.704 1.267 6.655 1.00 97.12 105 ALA A N 1
ATOM 870 C CA . ALA A 1 105 ? -14.093 0.852 6.839 1.00 97.12 105 ALA A CA 1
ATOM 871 C C . ALA A 1 105 ? -14.326 0.275 8.246 1.00 97.12 105 ALA A C 1
ATOM 873 O O . ALA A 1 105 ? -15.286 0.647 8.918 1.00 97.12 105 ALA A O 1
ATOM 874 N N . ALA A 1 106 ? -13.417 -0.576 8.728 1.00 96.62 106 ALA A N 1
ATOM 875 C CA . ALA A 1 106 ? -13.474 -1.118 10.081 1.00 96.62 106 ALA A CA 1
ATOM 876 C C . ALA A 1 106 ? -13.290 -0.028 11.151 1.00 96.62 106 ALA A C 1
ATOM 878 O O . ALA A 1 106 ? -14.061 0.018 12.109 1.00 96.62 106 ALA A O 1
ATOM 879 N N . ALA A 1 107 ? -12.326 0.884 10.971 1.00 96.38 107 ALA A N 1
ATOM 880 C CA . ALA A 1 107 ? -12.133 2.039 11.850 1.00 96.38 107 ALA A CA 1
ATOM 881 C C . ALA A 1 107 ? -13.394 2.907 11.930 1.00 96.38 107 ALA A C 1
ATOM 883 O O . ALA A 1 107 ? -13.758 3.364 13.010 1.00 96.38 107 ALA A O 1
ATOM 884 N N . PHE A 1 108 ? -14.057 3.126 10.793 1.00 96.25 108 PHE A N 1
ATOM 885 C CA . PHE A 1 108 ? -15.285 3.903 10.702 1.00 96.25 108 PHE A CA 1
ATOM 886 C C . PHE A 1 108 ? -16.437 3.223 11.431 1.00 96.25 108 PHE A C 1
ATOM 888 O O . PHE A 1 108 ? -17.087 3.870 12.242 1.00 96.25 108 PHE A O 1
ATOM 895 N N . VAL A 1 109 ? -16.662 1.925 11.210 1.00 97.00 109 VAL A N 1
ATOM 896 C CA . VAL A 1 109 ? -17.712 1.177 11.920 1.00 97.00 109 VAL A CA 1
ATOM 897 C C . VAL A 1 109 ? -17.472 1.203 13.430 1.00 97.00 109 VAL A C 1
ATOM 899 O O . VAL A 1 109 ? -18.391 1.507 14.186 1.00 97.00 109 VAL A O 1
ATOM 902 N N . LEU A 1 110 ? -16.236 0.947 13.873 1.00 96.56 110 LEU A N 1
ATOM 903 C CA . LEU A 1 110 ? -15.872 1.013 15.291 1.00 96.56 110 LEU A CA 1
ATOM 904 C C . LEU A 1 110 ? -16.046 2.424 15.857 1.00 96.56 110 LEU A C 1
ATOM 906 O O . LEU A 1 110 ? -16.631 2.589 16.924 1.00 96.56 110 LEU A O 1
ATOM 910 N N . GLY A 1 111 ? -15.565 3.439 15.141 1.00 95.88 111 GLY A N 1
ATOM 911 C CA . GLY A 1 111 ? -15.621 4.827 15.580 1.00 95.88 111 GLY A CA 1
ATOM 912 C C . GLY A 1 111 ? -17.048 5.361 15.645 1.00 95.88 111 GLY A C 1
ATOM 913 O O . GLY A 1 111 ? -17.421 5.959 16.646 1.00 95.88 111 GLY A O 1
ATOM 914 N N . ALA A 1 112 ? -17.871 5.076 14.635 1.00 96.00 112 ALA A N 1
ATOM 915 C CA . ALA A 1 112 ? -19.286 5.431 14.616 1.00 96.00 112 ALA A CA 1
ATOM 916 C C . ALA A 1 112 ? -20.072 4.708 15.717 1.00 96.00 112 ALA A C 1
ATOM 918 O O . ALA A 1 112 ? -20.935 5.313 16.346 1.00 96.00 112 ALA A O 1
ATOM 919 N N . PHE A 1 113 ? -19.761 3.436 15.986 1.00 96.00 113 PHE A N 1
ATOM 920 C CA . PHE A 1 113 ? -20.403 2.690 17.066 1.00 96.00 113 PHE A CA 1
ATOM 921 C C . PHE A 1 113 ? -20.028 3.255 18.442 1.00 96.00 113 PHE A C 1
ATOM 923 O O . PHE A 1 113 ? -20.909 3.608 19.221 1.00 96.00 113 PHE A O 1
ATOM 930 N N . ILE A 1 114 ? -18.731 3.392 18.734 1.00 95.12 114 ILE A N 1
ATOM 931 C CA . ILE A 1 114 ? -18.245 3.877 20.034 1.00 95.12 114 ILE A CA 1
ATOM 932 C C . ILE A 1 114 ? -18.626 5.348 20.247 1.00 95.12 114 ILE A C 1
ATOM 934 O O . ILE A 1 114 ? -19.157 5.694 21.301 1.00 95.12 114 ILE A O 1
ATOM 938 N N . GLY A 1 115 ? -18.405 6.200 19.245 1.00 94.62 115 GLY A N 1
ATOM 939 C CA . GLY A 1 115 ? -18.773 7.616 19.278 1.00 94.62 115 GLY A CA 1
ATOM 940 C C . GLY A 1 115 ? -20.287 7.818 19.352 1.00 94.62 115 GLY A C 1
ATOM 941 O O . GLY A 1 115 ? -20.758 8.665 20.104 1.00 94.62 115 GLY A O 1
ATOM 942 N N . GLY A 1 116 ? -21.068 6.983 18.660 1.00 94.44 116 GLY A N 1
ATOM 943 C CA . GLY A 1 116 ? -22.527 6.982 18.758 1.00 94.44 116 GLY A CA 1
ATOM 944 C C . GLY A 1 116 ? -23.021 6.622 20.160 1.00 94.44 116 GLY A C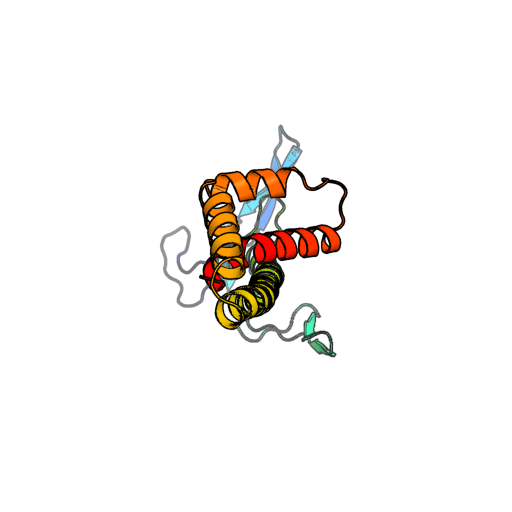 1
ATOM 945 O O . GLY A 1 116 ? -23.901 7.297 20.687 1.00 94.44 116 GLY A O 1
ATOM 946 N N . VAL A 1 117 ? -22.426 5.610 20.801 1.00 94.50 117 VAL A N 1
ATOM 947 C CA . VAL A 1 117 ? -22.731 5.241 22.196 1.00 94.50 117 VAL A CA 1
ATOM 948 C C . VAL A 1 117 ? -22.352 6.373 23.156 1.00 94.50 117 VAL A C 1
ATOM 950 O O . VAL A 1 117 ? -23.164 6.749 24.002 1.00 94.50 117 VAL A O 1
ATOM 953 N N . ALA A 1 118 ? -21.155 6.947 23.011 1.00 94.00 118 ALA A N 1
ATOM 954 C CA . ALA A 1 118 ? -20.695 8.071 23.826 1.00 94.00 118 ALA A CA 1
ATOM 955 C C . ALA A 1 118 ? -21.632 9.284 23.704 1.00 94.00 118 ALA A C 1
ATOM 957 O O . ALA A 1 118 ? -22.102 9.801 24.717 1.00 94.00 118 ALA A O 1
ATOM 958 N N . GLY A 1 119 ? -21.979 9.672 22.474 1.00 92.94 119 GLY A N 1
ATOM 959 C CA . GLY A 1 119 ? -22.874 10.794 22.196 1.00 92.94 119 GLY A CA 1
ATOM 960 C C . GLY A 1 119 ? -24.324 10.555 22.623 1.00 92.94 119 GLY A C 1
ATOM 961 O O . GLY A 1 119 ? -24.996 11.500 23.027 1.00 92.94 119 GLY A O 1
ATOM 962 N N . TYR A 1 120 ? -24.810 9.309 22.579 1.00 94.75 120 TYR A N 1
ATOM 963 C CA . TYR A 1 120 ? -26.174 8.969 22.996 1.00 94.75 120 TYR A CA 1
ATOM 964 C C . TYR A 1 120 ? -26.358 9.023 24.518 1.00 94.75 120 TYR A C 1
ATOM 966 O O . TYR A 1 120 ? -27.329 9.603 24.999 1.00 94.75 120 TYR A O 1
ATOM 974 N N . PHE A 1 121 ? -25.444 8.415 25.285 1.00 94.19 121 PHE A N 1
ATOM 975 C CA . PHE A 1 121 ? -25.550 8.389 26.749 1.00 94.19 121 PHE A CA 1
ATOM 976 C C . PHE A 1 121 ? -25.026 9.670 27.409 1.00 94.19 121 PHE A C 1
ATOM 978 O O . PHE A 1 121 ? -25.518 10.051 28.472 1.00 94.19 121 PHE A O 1
ATOM 985 N N . GLY A 1 122 ? -24.038 10.329 26.797 1.00 91.75 122 GLY A N 1
ATOM 986 C CA . GLY A 1 122 ? -23.402 11.527 27.332 1.00 91.75 122 GLY A CA 1
ATOM 987 C C . GLY A 1 122 ? -22.769 11.330 28.718 1.00 91.75 122 GLY A C 1
ATOM 988 O O . GLY A 1 122 ? -22.587 10.215 29.223 1.00 91.75 122 GLY A O 1
ATOM 989 N N . GLY A 1 123 ? -22.412 12.448 29.354 1.00 93.94 123 GLY A N 1
ATOM 990 C CA . GLY A 1 123 ? -21.969 12.487 30.748 1.00 93.94 123 GLY A CA 1
ATOM 991 C C . GLY A 1 123 ? -20.735 11.622 31.025 1.00 93.94 123 GLY A C 1
ATOM 992 O O . GLY A 1 123 ? -19.659 11.850 30.477 1.00 93.94 123 GLY A O 1
ATOM 993 N N . TRP A 1 124 ? -20.875 10.641 31.920 1.00 94.62 124 TRP A N 1
ATOM 994 C CA . TRP A 1 124 ? -19.748 9.810 32.357 1.00 94.62 124 TRP A CA 1
ATOM 995 C C . TRP A 1 124 ? -19.226 8.857 31.270 1.00 94.62 124 TRP A C 1
ATOM 997 O O . TRP A 1 124 ? -18.019 8.620 31.226 1.00 94.62 124 TRP A O 1
ATOM 1007 N N . VAL A 1 125 ? -20.101 8.349 30.386 1.00 92.19 125 VAL A N 1
ATOM 1008 C CA . VAL A 1 125 ? -19.717 7.447 29.282 1.00 92.19 125 VAL A CA 1
ATOM 1009 C C . VAL A 1 125 ? -18.880 8.208 28.265 1.00 92.19 125 VAL A C 1
ATOM 1011 O O . VAL A 1 125 ? -17.798 7.754 27.901 1.00 92.19 125 VAL A O 1
ATOM 1014 N N . ASP A 1 126 ? -19.351 9.390 27.868 1.00 94.38 126 ASP A N 1
ATOM 1015 C CA . ASP A 1 126 ? -18.624 10.277 26.962 1.00 94.38 126 ASP A CA 1
ATOM 1016 C C . ASP A 1 126 ? -17.262 10.674 27.540 1.00 94.38 126 ASP A C 1
ATOM 1018 O O . ASP A 1 126 ? -16.231 10.477 26.898 1.00 94.38 126 ASP A O 1
ATOM 1022 N N . ASN A 1 127 ? -17.223 11.103 28.808 1.00 95.06 127 ASN A N 1
ATOM 1023 C CA . ASN A 1 127 ? -15.958 11.429 29.461 1.00 95.06 127 ASN A CA 1
ATOM 1024 C C . ASN A 1 127 ? -15.010 10.219 29.483 1.00 95.06 127 ASN A C 1
ATOM 1026 O O . ASN A 1 127 ? -13.841 10.373 29.154 1.00 95.06 127 ASN A O 1
ATOM 1030 N N . PHE A 1 128 ? -15.476 9.008 29.803 1.00 95.69 128 PHE A N 1
ATOM 1031 C CA . PHE A 1 128 ? -14.614 7.820 29.781 1.00 95.69 128 PHE A CA 1
ATOM 1032 C C . PHE A 1 128 ? -14.041 7.533 28.382 1.00 95.69 128 PHE A C 1
ATOM 1034 O O . PHE A 1 128 ? -12.834 7.318 28.246 1.00 95.69 128 PHE A O 1
ATOM 1041 N N . VAL A 1 129 ? -14.878 7.575 27.340 1.00 95.12 129 VAL A N 1
ATOM 1042 C CA . VAL A 1 129 ? -14.455 7.350 25.948 1.00 95.12 129 VAL A CA 1
ATOM 1043 C C . VAL A 1 129 ? -13.454 8.416 25.500 1.00 95.12 129 VAL A C 1
ATOM 1045 O O . VAL A 1 129 ? -12.402 8.076 24.955 1.00 95.12 129 VAL A O 1
ATOM 1048 N N . MET A 1 130 ? -13.715 9.689 25.803 1.00 95.50 130 MET A N 1
ATOM 1049 C CA . MET A 1 130 ? -12.791 10.792 25.528 1.00 95.50 130 MET A CA 1
ATOM 1050 C C . MET A 1 130 ? -11.443 10.595 26.231 1.00 95.50 130 MET A C 1
ATOM 1052 O O . MET A 1 130 ? -10.402 10.746 25.593 1.00 95.50 130 MET A O 1
ATOM 1056 N N . ARG A 1 131 ? -11.426 10.180 27.509 1.00 95.75 131 ARG A N 1
ATOM 1057 C CA . ARG A 1 131 ? -10.171 9.910 28.243 1.00 95.75 131 ARG A CA 1
ATOM 1058 C C . ARG A 1 131 ? -9.378 8.766 27.630 1.00 95.75 131 ARG A C 1
ATOM 1060 O O . ARG A 1 131 ? -8.154 8.850 27.546 1.00 95.75 131 ARG A O 1
ATOM 1067 N N . LEU A 1 132 ? -10.058 7.719 27.172 1.00 94.25 132 LEU A N 1
ATOM 1068 C CA . LEU A 1 132 ? -9.411 6.612 26.477 1.00 94.25 132 LEU A CA 1
ATOM 1069 C C . LEU A 1 132 ? -8.779 7.075 25.155 1.00 94.25 132 LEU A C 1
ATOM 1071 O O . LEU A 1 132 ? -7.632 6.731 24.869 1.00 94.25 132 LEU A O 1
ATOM 1075 N N . ILE A 1 133 ? -9.493 7.892 24.375 1.00 94.62 133 ILE A N 1
ATOM 1076 C CA . ILE A 1 133 ? -8.985 8.475 23.125 1.00 94.62 133 ILE A CA 1
ATOM 1077 C C . ILE A 1 133 ? -7.772 9.374 23.395 1.00 94.62 133 ILE A C 1
ATOM 1079 O O . ILE A 1 133 ? -6.756 9.242 22.713 1.00 94.62 133 ILE A O 1
ATOM 1083 N N . GLU A 1 134 ? -7.849 10.262 24.391 1.00 94.56 134 GLU A N 1
ATOM 1084 C CA . GLU A 1 134 ? -6.740 11.131 24.807 1.00 94.56 134 GLU A CA 1
ATOM 1085 C C . GLU A 1 134 ? -5.507 10.316 25.205 1.00 94.56 134 GLU A C 1
ATOM 1087 O O . GLU A 1 134 ? -4.400 10.624 24.763 1.00 94.56 134 GLU A O 1
ATOM 1092 N N . PHE A 1 135 ? -5.694 9.244 25.980 1.00 94.56 135 PHE A N 1
ATOM 1093 C CA . PHE A 1 135 ? -4.610 8.357 26.392 1.00 94.56 135 PHE A CA 1
ATOM 1094 C C . PHE A 1 135 ? -3.934 7.690 25.190 1.00 94.56 135 PHE A C 1
ATOM 1096 O O . PHE A 1 135 ? -2.716 7.789 25.043 1.00 94.56 135 PHE A O 1
ATOM 1103 N N . ILE A 1 136 ? -4.702 7.073 24.286 1.00 92.56 136 ILE A N 1
ATOM 1104 C CA . ILE A 1 136 ? -4.146 6.416 23.092 1.00 92.56 136 ILE A CA 1
ATOM 1105 C C . ILE A 1 136 ? -3.412 7.432 22.208 1.00 92.56 136 ILE A C 1
ATOM 1107 O O . ILE A 1 136 ? -2.307 7.165 21.736 1.00 92.56 136 ILE A O 1
ATOM 1111 N N . ARG A 1 137 ? -3.994 8.621 22.010 1.00 92.31 137 ARG A N 1
ATOM 1112 C CA . ARG A 1 137 ? -3.428 9.676 21.153 1.00 92.31 137 ARG A CA 1
ATOM 1113 C C . ARG A 1 137 ? -2.284 10.460 21.792 1.00 92.31 137 ARG A C 1
ATOM 1115 O O . ARG A 1 137 ? -1.611 11.204 21.081 1.00 92.31 137 ARG A O 1
ATOM 1122 N N . SER A 1 138 ? -2.053 10.302 23.094 1.00 94.69 138 SER A N 1
ATOM 1123 C CA . SER A 1 138 ? -0.878 10.862 23.770 1.00 94.69 138 SER A CA 1
ATOM 1124 C C . SER A 1 138 ? 0.418 10.176 23.326 1.00 94.69 138 SER A C 1
ATOM 1126 O O . SER A 1 138 ? 1.494 10.772 23.392 1.00 94.69 138 SER A O 1
ATOM 1128 N N . LEU A 1 139 ? 0.314 8.941 22.819 1.00 93.62 139 LEU A N 1
ATOM 1129 C CA . LEU A 1 139 ? 1.430 8.211 22.240 1.00 93.62 139 LEU A CA 1
ATOM 1130 C C . LEU A 1 139 ? 1.721 8.711 20.815 1.00 93.62 139 LEU A C 1
ATOM 1132 O O . LEU A 1 139 ? 0.806 8.803 19.990 1.00 93.62 139 LEU A O 1
ATOM 1136 N N . PRO A 1 140 ? 2.995 8.967 20.466 1.00 93.88 140 PRO A N 1
ATOM 1137 C CA . PRO A 1 140 ? 3.376 9.273 19.095 1.00 93.88 140 PRO A CA 1
ATOM 1138 C C . PRO A 1 140 ? 2.961 8.149 18.134 1.00 93.88 140 PRO A C 1
ATOM 1140 O O . PRO A 1 140 ? 3.346 6.989 18.305 1.00 93.88 140 PRO A O 1
ATOM 1143 N N . THR A 1 141 ? 2.201 8.499 17.094 1.00 89.38 141 THR A N 1
ATOM 1144 C CA . THR A 1 141 ? 1.573 7.522 16.193 1.00 89.38 141 THR A CA 1
ATOM 1145 C C . THR A 1 141 ? 2.600 6.625 15.505 1.00 89.38 141 THR A C 1
ATOM 1147 O O . THR A 1 141 ? 2.468 5.409 15.544 1.00 89.38 141 THR A O 1
ATOM 1150 N N . LEU A 1 142 ? 3.663 7.193 14.926 1.00 91.25 142 LEU A N 1
ATOM 1151 C CA . LEU A 1 142 ? 4.675 6.403 14.214 1.00 91.25 142 LEU A CA 1
ATOM 1152 C C . LEU A 1 142 ? 5.353 5.351 15.125 1.00 91.25 142 LEU A C 1
ATOM 1154 O O . LEU A 1 142 ? 5.346 4.177 14.753 1.00 91.25 142 LEU A O 1
ATOM 1158 N N . PRO A 1 143 ? 5.868 5.699 16.324 1.00 94.44 143 PRO A N 1
ATOM 1159 C CA . PRO A 1 143 ? 6.359 4.712 17.287 1.00 94.44 143 PRO A CA 1
ATOM 1160 C C . PRO A 1 143 ? 5.354 3.625 17.665 1.00 94.44 143 PRO A C 1
ATOM 1162 O O . PRO A 1 143 ? 5.730 2.456 17.702 1.00 94.44 143 PRO A O 1
ATOM 1165 N N . LEU A 1 144 ? 4.088 3.976 17.910 1.00 93.62 144 LEU A N 1
ATOM 1166 C CA . LEU A 1 144 ? 3.061 2.995 18.270 1.00 93.62 144 LEU A CA 1
ATOM 1167 C C . LEU A 1 144 ? 2.832 1.977 17.144 1.00 93.62 144 LEU A C 1
ATOM 1169 O O . LEU A 1 144 ? 2.770 0.775 17.391 1.00 93.62 144 LEU A O 1
ATOM 1173 N N . TRP A 1 145 ? 2.778 2.443 15.897 1.00 91.12 145 TRP A N 1
ATOM 1174 C CA . TRP A 1 145 ? 2.651 1.572 14.730 1.00 91.12 145 TRP A CA 1
ATOM 1175 C C . TRP A 1 145 ? 3.855 0.656 14.548 1.00 91.12 145 TRP A C 1
ATOM 1177 O O . TRP A 1 145 ? 3.687 -0.534 14.289 1.00 91.12 145 TRP A O 1
ATOM 1187 N N . LEU A 1 146 ? 5.065 1.197 14.701 1.00 92.81 146 LEU A N 1
ATOM 1188 C CA . LEU A 1 146 ? 6.294 0.415 14.608 1.00 92.81 146 LEU A CA 1
ATOM 1189 C C . LEU A 1 146 ? 6.359 -0.647 15.708 1.00 92.81 146 LEU A C 1
ATOM 1191 O O . LEU A 1 146 ? 6.700 -1.788 15.415 1.00 92.81 146 LEU A O 1
ATOM 1195 N N . ALA A 1 147 ? 5.986 -0.303 16.943 1.00 95.06 147 ALA A N 1
ATOM 1196 C CA . ALA A 1 147 ? 5.960 -1.236 18.065 1.00 95.06 147 ALA A CA 1
ATOM 1197 C C . ALA A 1 147 ? 4.955 -2.375 17.837 1.00 95.06 147 ALA A C 1
ATOM 1199 O O . ALA A 1 147 ? 5.315 -3.545 17.959 1.00 95.06 147 ALA A O 1
ATOM 1200 N N . LEU A 1 148 ? 3.721 -2.048 17.438 1.00 94.44 148 LEU A N 1
ATOM 1201 C CA . LEU A 1 148 ? 2.690 -3.048 17.147 1.00 94.44 148 LEU A CA 1
ATOM 1202 C C . LEU A 1 148 ? 3.069 -3.924 15.949 1.00 94.44 148 LEU A C 1
ATOM 1204 O O . LEU A 1 148 ? 2.905 -5.138 16.007 1.00 94.44 148 LEU A O 1
ATOM 1208 N N . SER A 1 149 ? 3.629 -3.335 14.889 1.00 90.94 149 SER A N 1
ATOM 1209 C CA . SER A 1 149 ? 4.106 -4.088 13.726 1.00 90.94 149 SER A CA 1
ATOM 1210 C C . SER A 1 149 ? 5.303 -4.979 14.058 1.00 90.94 149 SER A C 1
ATOM 1212 O O . SER A 1 149 ? 5.421 -6.057 13.482 1.00 90.94 149 SER A O 1
ATOM 1214 N N . ALA A 1 150 ? 6.201 -4.546 14.945 1.00 93.44 150 ALA A N 1
ATOM 1215 C CA . ALA A 1 150 ? 7.370 -5.320 15.357 1.00 93.44 150 ALA A CA 1
ATOM 1216 C C . ALA A 1 150 ? 7.014 -6.470 16.310 1.00 93.44 150 ALA A C 1
ATOM 1218 O O . ALA A 1 150 ? 7.744 -7.458 16.363 1.00 93.44 150 ALA A O 1
ATOM 1219 N N . ALA A 1 151 ? 5.899 -6.354 17.036 1.00 94.75 151 ALA A N 1
ATOM 1220 C CA . ALA A 1 151 ? 5.372 -7.411 17.895 1.00 94.75 151 ALA A CA 1
ATOM 1221 C C . ALA A 1 151 ? 4.741 -8.576 17.108 1.00 94.75 151 ALA A C 1
ATOM 1223 O O . ALA A 1 151 ? 4.504 -9.638 17.684 1.00 94.75 151 ALA A O 1
ATOM 1224 N N . LEU A 1 152 ? 4.467 -8.404 15.807 1.00 94.31 152 LEU A N 1
ATOM 1225 C CA . LEU A 1 152 ? 3.911 -9.464 14.967 1.00 94.31 152 LEU A CA 1
ATOM 1226 C C . LEU A 1 152 ? 4.965 -10.554 14.682 1.00 94.31 152 LEU A C 1
ATOM 1228 O O . LEU A 1 152 ? 6.081 -10.229 14.260 1.00 94.31 152 LEU A O 1
ATOM 1232 N N . PRO A 1 153 ? 4.633 -11.846 14.864 1.00 93.62 153 PRO A N 1
ATOM 1233 C CA . PRO A 1 153 ? 5.546 -12.943 14.558 1.00 93.62 153 PRO A CA 1
ATOM 1234 C C . PRO A 1 153 ? 5.951 -12.984 13.080 1.00 93.62 153 PRO A C 1
ATOM 1236 O O . PRO A 1 153 ? 5.150 -12.740 12.176 1.00 93.62 153 PRO A O 1
ATOM 1239 N N . ARG A 1 154 ? 7.225 -13.303 12.826 1.00 90.81 154 ARG A N 1
ATOM 1240 C CA . ARG A 1 154 ? 7.815 -13.298 11.472 1.00 90.81 154 ARG A CA 1
ATOM 1241 C C . ARG A 1 154 ? 7.448 -14.525 10.637 1.00 90.81 154 ARG A C 1
ATOM 1243 O O . ARG A 1 154 ? 7.627 -14.503 9.426 1.00 90.81 154 ARG A O 1
ATOM 1250 N N . ASP A 1 155 ? 6.982 -15.583 11.285 1.00 94.56 155 ASP A N 1
ATOM 1251 C CA . ASP A 1 155 ? 6.560 -16.854 10.693 1.00 94.56 155 ASP A CA 1
ATOM 1252 C C . ASP A 1 155 ? 5.101 -16.838 10.209 1.00 94.56 155 ASP A C 1
ATOM 1254 O O . ASP A 1 155 ? 4.637 -17.800 9.598 1.00 94.56 155 ASP A O 1
ATOM 1258 N N . TRP A 1 156 ? 4.375 -15.740 10.440 1.00 94.81 156 TRP A N 1
ATOM 1259 C CA . TRP A 1 156 ? 2.999 -15.596 9.983 1.00 94.81 156 TRP A CA 1
ATOM 1260 C C . TRP A 1 156 ? 2.878 -15.593 8.461 1.00 94.81 156 TRP A C 1
ATOM 1262 O O . TRP A 1 156 ? 3.648 -14.967 7.730 1.00 94.81 156 TRP A O 1
ATOM 1272 N N . SER A 1 157 ? 1.829 -16.260 7.983 1.00 95.69 157 SER A N 1
ATOM 1273 C CA . SER A 1 157 ? 1.436 -16.228 6.577 1.00 95.69 157 SER A CA 1
ATOM 1274 C C . SER A 1 157 ? 1.067 -14.808 6.135 1.00 95.69 157 SER A C 1
ATOM 1276 O O . SER A 1 157 ? 0.623 -13.975 6.930 1.00 95.69 157 SER A O 1
ATOM 1278 N N . SER A 1 158 ? 1.168 -14.536 4.830 1.00 91.38 158 SER A N 1
ATOM 1279 C CA . SER A 1 158 ? 0.806 -13.228 4.263 1.00 91.38 158 SER A CA 1
ATOM 1280 C C . SER A 1 158 ? -0.637 -12.817 4.581 1.00 91.38 158 SER A C 1
ATOM 1282 O O . SER A 1 158 ? -0.910 -11.632 4.748 1.00 91.38 158 SER A O 1
ATOM 1284 N N . LEU A 1 159 ? -1.549 -13.789 4.705 1.00 93.06 159 LEU A N 1
ATOM 1285 C CA . LEU A 1 159 ? -2.947 -13.546 5.062 1.00 93.06 159 LEU A CA 1
ATOM 1286 C C . LEU A 1 159 ? -3.101 -13.132 6.534 1.00 93.06 159 LEU A C 1
ATOM 1288 O O . LEU A 1 159 ? -3.828 -12.188 6.832 1.00 93.06 159 LEU A O 1
ATOM 1292 N N . GLN A 1 160 ? -2.399 -13.798 7.455 1.00 95.25 160 GLN A N 1
ATOM 1293 C CA . GLN A 1 160 ? -2.409 -13.429 8.877 1.00 95.25 160 GLN A CA 1
ATOM 1294 C C . GLN A 1 160 ? -1.836 -12.026 9.085 1.00 95.25 160 GLN A C 1
ATOM 1296 O O . GLN A 1 160 ? -2.432 -11.211 9.788 1.00 95.25 160 GLN A O 1
ATOM 1301 N N . LEU A 1 161 ? -0.720 -11.718 8.418 1.00 93.94 161 LEU A N 1
ATOM 1302 C CA . LEU A 1 161 ? -0.094 -10.401 8.493 1.00 93.94 161 LEU A CA 1
ATOM 1303 C C . LEU A 1 161 ? -1.013 -9.306 7.931 1.00 93.94 161 LEU A C 1
ATOM 1305 O O . LEU A 1 161 ? -1.150 -8.242 8.532 1.00 93.94 161 LEU A O 1
ATOM 1309 N N . TYR A 1 162 ? -1.694 -9.591 6.816 1.00 93.94 162 TYR A N 1
ATOM 1310 C CA . TYR A 1 162 ? -2.707 -8.711 6.235 1.00 93.94 162 TYR A CA 1
ATOM 1311 C C . TYR A 1 162 ? -3.813 -8.368 7.243 1.00 93.94 162 TYR A C 1
ATOM 1313 O O . TYR A 1 162 ? -4.095 -7.187 7.466 1.00 93.94 162 TYR A O 1
ATOM 1321 N N . PHE A 1 163 ? -4.412 -9.375 7.888 1.00 94.44 163 PHE A N 1
ATOM 1322 C CA . PHE A 1 163 ? -5.477 -9.148 8.868 1.00 94.44 163 PHE A CA 1
ATOM 1323 C C . PHE A 1 163 ? -4.983 -8.378 10.089 1.00 94.44 163 PHE A C 1
ATOM 1325 O O . PHE A 1 163 ? -5.667 -7.470 10.553 1.00 94.44 163 PHE A O 1
ATOM 1332 N N . ALA A 1 164 ? -3.787 -8.688 10.583 1.00 95.00 164 ALA A N 1
ATOM 1333 C CA . ALA A 1 164 ? -3.240 -8.021 11.754 1.00 95.00 164 ALA A CA 1
ATOM 1334 C C . ALA A 1 164 ? -2.928 -6.543 11.504 1.00 95.00 164 ALA A C 1
ATOM 1336 O O . ALA A 1 164 ? -3.313 -5.702 12.311 1.00 95.00 164 ALA A O 1
ATOM 1337 N N . ILE A 1 165 ? -2.316 -6.201 10.365 1.00 94.25 165 ILE A N 1
ATOM 1338 C CA . ILE A 1 165 ? -2.083 -4.797 9.990 1.00 94.25 165 ILE A CA 1
ATOM 1339 C C . ILE A 1 165 ? -3.420 -4.061 9.831 1.00 94.25 165 ILE A C 1
ATOM 1341 O O . ILE A 1 165 ? -3.574 -2.946 10.326 1.00 94.25 165 ILE A O 1
ATOM 1345 N N . THR A 1 166 ? -4.408 -4.697 9.197 1.00 94.81 166 THR A N 1
ATOM 1346 C CA . THR A 1 166 ? -5.760 -4.137 9.026 1.00 94.81 166 THR A CA 1
ATOM 1347 C C . THR A 1 166 ? -6.457 -3.897 10.370 1.00 94.81 166 THR A C 1
ATOM 1349 O O . THR A 1 166 ? -7.113 -2.873 10.556 1.00 94.81 166 THR A O 1
ATOM 1352 N N . LEU A 1 167 ? -6.279 -4.798 11.338 1.00 94.62 167 LEU A N 1
ATOM 1353 C CA . LEU A 1 167 ? -6.822 -4.650 12.686 1.00 94.62 167 LEU A CA 1
ATOM 1354 C C . LEU A 1 167 ? -6.116 -3.537 13.469 1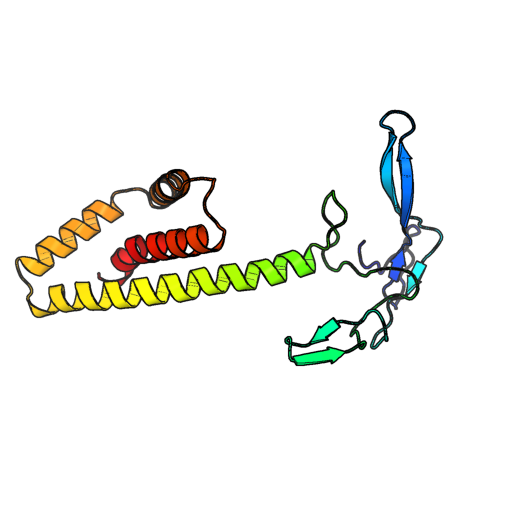.00 94.62 167 LEU A C 1
ATOM 1356 O O . LEU A 1 167 ? -6.788 -2.749 14.124 1.00 94.62 167 LEU A O 1
ATOM 1360 N N . ILE A 1 168 ? -4.786 -3.437 13.374 1.00 94.31 168 ILE A N 1
ATOM 1361 C CA . ILE A 1 168 ? -4.006 -2.349 13.989 1.00 94.31 168 ILE A CA 1
ATOM 1362 C C . ILE A 1 168 ? -4.480 -0.995 13.449 1.00 94.31 168 ILE A C 1
ATOM 1364 O O . ILE A 1 168 ? -4.761 -0.078 14.219 1.00 94.31 168 ILE A O 1
ATOM 1368 N N . LEU A 1 169 ? -4.634 -0.894 12.127 1.00 93.25 169 LEU A N 1
ATOM 1369 C CA . LEU A 1 169 ? -5.199 0.271 11.447 1.00 93.25 169 LEU A CA 1
ATOM 1370 C C . LEU A 1 169 ? -6.576 0.643 11.998 1.00 93.25 169 LEU A C 1
ATOM 1372 O O . LEU A 1 169 ? -6.805 1.802 12.336 1.00 93.25 169 LEU A O 1
ATOM 1376 N N . ALA A 1 170 ? -7.475 -0.335 12.117 1.00 94.56 170 ALA A N 1
ATOM 1377 C CA . ALA A 1 170 ? -8.821 -0.122 12.631 1.00 94.56 170 ALA A CA 1
ATOM 1378 C C . ALA A 1 170 ? -8.815 0.337 14.098 1.00 94.56 170 ALA A C 1
ATOM 1380 O O . ALA A 1 170 ? -9.475 1.316 14.444 1.00 94.56 170 ALA A O 1
ATOM 1381 N N . ALA A 1 171 ? -8.022 -0.337 14.937 1.00 92.25 171 ALA A N 1
ATOM 1382 C CA . ALA A 1 171 ? -7.909 -0.117 16.377 1.00 92.25 171 ALA A CA 1
ATOM 1383 C C . ALA A 1 171 ? -7.242 1.214 16.752 1.00 92.25 171 ALA A C 1
ATOM 1385 O O . ALA A 1 171 ? -7.468 1.719 17.848 1.00 92.25 171 ALA A O 1
ATOM 1386 N N . LEU A 1 172 ? -6.440 1.801 15.866 1.00 92.44 172 LEU A N 1
ATOM 1387 C CA . LEU A 1 172 ? -5.886 3.141 16.069 1.00 92.44 172 LEU A CA 1
ATOM 1388 C C . LEU A 1 172 ? -6.715 4.208 15.350 1.00 92.44 172 LEU A C 1
ATOM 1390 O O . LEU A 1 172 ? -6.954 5.284 15.897 1.00 92.44 172 LEU A O 1
ATOM 1394 N N . GLY A 1 173 ? -7.204 3.899 14.149 1.00 92.50 173 GLY A N 1
ATOM 1395 C CA . GLY A 1 173 ? -7.957 4.818 13.302 1.00 92.50 173 GLY A CA 1
ATOM 1396 C C . GLY A 1 173 ? -9.291 5.261 13.901 1.00 92.50 173 GLY A C 1
ATOM 1397 O O . GLY A 1 173 ? -9.658 6.424 13.741 1.00 92.50 173 GLY A O 1
ATOM 1398 N N . TRP A 1 174 ? -9.995 4.395 14.644 1.00 94.00 174 TRP A N 1
ATOM 1399 C CA . TRP A 1 174 ? -11.290 4.760 15.238 1.00 94.00 174 TRP A CA 1
ATOM 1400 C C . TRP A 1 174 ? -11.180 5.952 16.199 1.00 94.00 174 TRP A C 1
ATOM 1402 O O . TRP A 1 174 ? -12.091 6.768 16.256 1.00 94.00 174 TRP A O 1
ATOM 1412 N N . THR A 1 175 ? -10.045 6.116 16.891 1.00 92.50 175 THR A N 1
ATOM 1413 C CA . THR A 1 175 ? -9.814 7.229 17.835 1.00 92.50 175 THR A CA 1
ATOM 1414 C C . THR A 1 175 ? -9.761 8.602 17.157 1.00 92.50 175 THR A C 1
ATOM 1416 O O . THR A 1 175 ? -9.939 9.635 17.806 1.00 92.50 175 THR A O 1
ATOM 1419 N N . HIS A 1 176 ? -9.505 8.631 15.847 1.00 88.75 176 HIS A N 1
ATOM 1420 C CA . HIS A 1 176 ? -9.567 9.845 15.041 1.00 88.75 176 HIS A CA 1
ATOM 1421 C C . HIS A 1 176 ? -10.981 10.132 14.531 1.00 88.75 176 HIS A C 1
ATOM 1423 O O . HIS A 1 176 ? -11.293 11.292 14.294 1.00 88.75 176 HIS A O 1
ATOM 1429 N N . LEU A 1 177 ? -11.805 9.093 14.359 1.00 87.56 177 LEU A N 1
ATOM 1430 C CA . LEU A 1 177 ? -13.154 9.177 13.791 1.00 87.56 177 LEU A CA 1
ATOM 1431 C C . LEU A 1 177 ? -14.254 9.324 14.851 1.00 87.56 177 LEU A C 1
ATOM 1433 O O . LEU A 1 177 ? -15.310 9.858 14.545 1.00 87.56 177 LEU A O 1
ATOM 1437 N N . ALA A 1 178 ? -14.029 8.820 16.067 1.00 83.50 178 ALA A N 1
ATOM 1438 C CA . ALA A 1 178 ? -15.009 8.811 17.157 1.00 83.50 178 ALA A CA 1
ATOM 1439 C C . ALA A 1 178 ? -15.075 10.117 17.966 1.00 83.50 178 ALA A C 1
ATOM 1441 O O . ALA A 1 178 ? -15.915 10.223 18.855 1.00 83.50 178 ALA A O 1
ATOM 1442 N N . ARG A 1 179 ? -14.166 11.063 17.706 1.00 73.31 179 ARG A N 1
ATOM 1443 C CA . ARG A 1 179 ? -14.153 12.393 18.323 1.00 73.31 179 ARG A CA 1
ATOM 1444 C C . ARG A 1 179 ? -14.991 13.357 17.498 1.00 73.31 179 ARG A C 1
ATOM 1446 O O . ARG A 1 179 ? -15.711 14.161 18.122 1.00 73.31 179 ARG A O 1
#

Radius of gyration: 25.96 Å; chains: 1; bounding box: 63×29×66 Å